Protein AF-A0A1Y1NB37-F1 (afdb_monomer)

pLDDT: mean 94.43, std 7.75, range [51.84, 98.69]

Solvent-accessible surface area (backbone atoms only — not comparable to full-atom values): 7245 Å² total; per-residue (Å²): 136,79,77,95,73,80,84,77,89,67,58,73,48,74,55,95,95,38,82,41,73,65,76,81,84,79,83,32,71,62,19,85,25,68,31,47,32,23,26,81,67,32,34,21,27,58,56,74,83,60,56,50,63,39,57,60,43,31,65,42,24,81,40,13,38,34,35,12,68,37,77,44,59,78,76,76,63,53,80,93,59,50,70,36,61,19,91,43,38,75,43,75,44,79,53,88,76,84,90,82,76,95,73,90,78,75,83,83,57,96,80,46,95,87,118

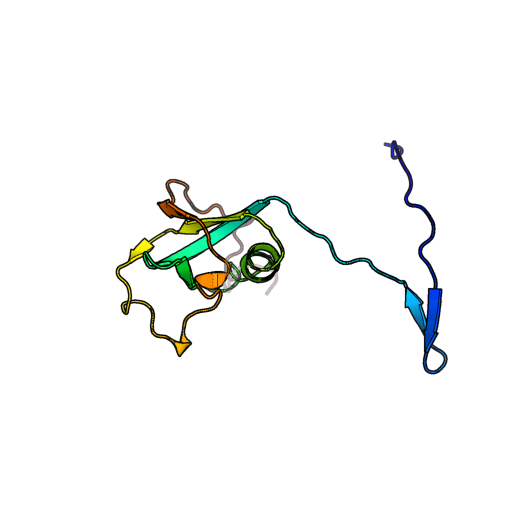Mean predicted aligned error: 5.58 Å

Structure (mmCIF, N/CA/C/O backbone):
data_AF-A0A1Y1NB37-F1
#
_entry.id   AF-A0A1Y1NB37-F1
#
loop_
_atom_site.group_PDB
_atom_site.id
_atom_site.type_symbol
_atom_site.label_atom_id
_atom_site.label_alt_id
_atom_site.label_comp_id
_atom_site.label_asym_id
_atom_site.label_entity_id
_atom_site.label_seq_id
_atom_site.pdbx_PDB_ins_code
_atom_site.Cartn_x
_atom_site.Cartn_y
_atom_site.Cartn_z
_atom_site.occupancy
_atom_site.B_iso_or_equiv
_atom_site.auth_seq_id
_atom_site.auth_comp_id
_atom_site.auth_asym_id
_atom_site.auth_atom_id
_atom_site.pdbx_PDB_model_num
ATOM 1 N N . GLY A 1 1 ? 32.589 5.906 5.157 1.00 76.12 1 GLY A N 1
ATOM 2 C CA . GLY A 1 1 ? 32.395 4.448 5.221 1.00 76.12 1 GLY A CA 1
ATOM 3 C C . GLY A 1 1 ? 32.435 3.913 3.813 1.00 76.12 1 GLY A C 1
ATOM 4 O O . GLY A 1 1 ? 31.906 4.577 2.930 1.00 76.12 1 GLY A O 1
ATOM 5 N N . THR A 1 2 ? 33.103 2.787 3.601 1.00 81.38 2 THR A N 1
ATOM 6 C CA . THR A 1 2 ? 33.126 2.087 2.309 1.00 81.38 2 THR A CA 1
ATOM 7 C C . THR A 1 2 ? 31.987 1.062 2.312 1.00 81.38 2 THR A C 1
ATOM 9 O O . THR A 1 2 ? 31.793 0.444 3.358 1.00 81.38 2 THR A O 1
ATOM 12 N N . PRO A 1 3 ? 31.212 0.898 1.225 1.00 86.31 3 PRO A N 1
ATOM 13 C CA . PRO A 1 3 ? 30.178 -0.134 1.161 1.00 86.31 3 PRO A CA 1
ATOM 14 C C . PRO A 1 3 ? 30.775 -1.534 1.334 1.00 86.31 3 PRO A C 1
ATOM 16 O O . PRO A 1 3 ? 31.833 -1.811 0.767 1.00 86.31 3 PRO A O 1
ATOM 19 N N . ASP A 1 4 ? 30.073 -2.401 2.067 1.00 88.00 4 ASP A N 1
ATOM 20 C CA . ASP A 1 4 ? 30.433 -3.822 2.193 1.00 88.00 4 ASP A CA 1
ATOM 21 C C . ASP A 1 4 ? 30.223 -4.583 0.876 1.00 88.00 4 ASP A C 1
ATOM 23 O O . ASP A 1 4 ? 30.955 -5.522 0.574 1.00 88.00 4 ASP A O 1
ATOM 27 N N . GLU A 1 5 ? 29.260 -4.151 0.058 1.00 90.88 5 GLU A N 1
ATOM 28 C CA . GLU A 1 5 ? 28.965 -4.765 -1.232 1.00 90.88 5 GLU A CA 1
ATOM 29 C C . GLU A 1 5 ? 28.606 -3.707 -2.279 1.00 90.88 5 GLU A C 1
ATOM 31 O O . GLU A 1 5 ? 27.918 -2.720 -1.998 1.00 90.88 5 GLU A O 1
ATOM 36 N N . TYR A 1 6 ? 29.081 -3.926 -3.504 1.00 89.75 6 TYR A N 1
ATOM 37 C CA . TYR A 1 6 ? 28.745 -3.113 -4.666 1.00 89.75 6 TYR A CA 1
ATOM 38 C C . TYR A 1 6 ? 27.744 -3.851 -5.550 1.00 89.75 6 TYR A C 1
ATOM 40 O O . TYR A 1 6 ? 27.832 -5.062 -5.736 1.00 89.75 6 TYR A O 1
ATOM 48 N N . SER A 1 7 ? 26.824 -3.106 -6.157 1.00 89.56 7 SER A N 1
ATOM 49 C CA . SER A 1 7 ? 25.894 -3.658 -7.140 1.00 89.56 7 SER A CA 1
ATOM 50 C C . SER A 1 7 ? 26.617 -4.132 -8.402 1.00 89.56 7 SER A C 1
ATOM 52 O O . SER A 1 7 ? 27.533 -3.462 -8.886 1.00 89.56 7 SER A O 1
ATOM 54 N N . TYR A 1 8 ? 26.135 -5.223 -8.993 1.00 89.38 8 TYR A N 1
ATOM 55 C CA . TYR A 1 8 ? 26.566 -5.668 -10.315 1.00 89.38 8 TYR A CA 1
ATOM 56 C C . TYR A 1 8 ? 25.979 -4.778 -11.433 1.00 89.38 8 TYR A C 1
ATOM 58 O O . TYR A 1 8 ? 24.915 -4.173 -11.254 1.00 89.38 8 TYR A O 1
ATOM 66 N N . PRO A 1 9 ? 26.648 -4.682 -12.599 1.00 91.81 9 PRO A N 1
ATOM 67 C CA . PRO A 1 9 ? 26.102 -3.999 -13.770 1.00 91.81 9 PRO A CA 1
ATOM 68 C C . PRO A 1 9 ? 24.783 -4.637 -14.217 1.00 91.81 9 PRO A C 1
ATOM 70 O O . PRO A 1 9 ? 24.691 -5.859 -14.311 1.00 91.81 9 PRO A O 1
ATOM 73 N N . LYS A 1 10 ? 23.774 -3.815 -14.517 1.00 94.50 10 LYS A N 1
ATOM 74 C CA . LYS A 1 10 ? 22.485 -4.28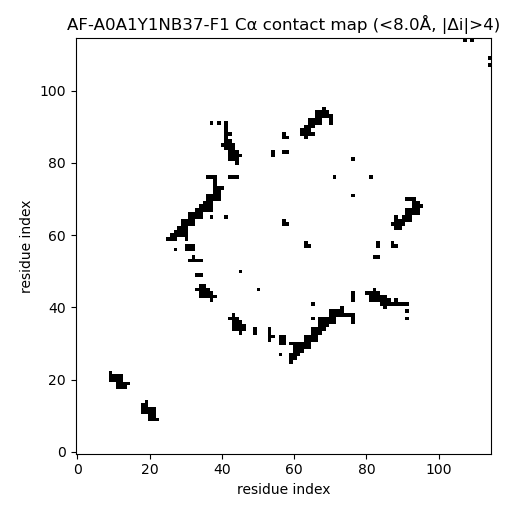5 -15.046 1.00 94.50 10 LYS A CA 1
ATOM 75 C C . LYS A 1 10 ? 22.514 -4.356 -16.570 1.00 94.50 10 LYS A C 1
ATOM 77 O O . LYS A 1 10 ? 23.227 -3.585 -17.215 1.00 94.50 10 LYS A O 1
ATOM 82 N N . ASP A 1 11 ? 21.693 -5.234 -17.137 1.00 96.31 11 ASP A N 1
ATOM 83 C CA . ASP A 1 11 ? 21.567 -5.369 -18.586 1.00 96.31 11 ASP A CA 1
ATOM 84 C C . ASP A 1 11 ? 21.041 -4.078 -19.219 1.00 96.31 11 ASP A C 1
ATOM 86 O O . ASP A 1 11 ? 20.098 -3.459 -18.721 1.00 96.31 11 ASP A O 1
ATOM 90 N N . VAL A 1 12 ? 21.634 -3.688 -20.349 1.00 97.25 12 VAL A N 1
ATOM 91 C CA . VAL A 1 12 ? 21.253 -2.491 -21.105 1.00 97.25 12 VAL A CA 1
ATOM 92 C C . VAL A 1 12 ? 20.708 -2.891 -22.466 1.00 97.25 12 VAL A C 1
ATOM 94 O O . VAL A 1 12 ? 21.331 -3.660 -23.199 1.00 97.25 12 VAL A O 1
ATOM 97 N N . LYS A 1 13 ? 19.576 -2.302 -22.853 1.00 97.75 13 LYS A N 1
ATOM 98 C CA . LYS A 1 13 ? 19.017 -2.444 -24.199 1.00 97.75 13 LYS A CA 1
ATOM 99 C C . LYS A 1 13 ? 18.693 -1.085 -24.806 1.00 97.75 13 LYS A C 1
ATOM 101 O O . LYS A 1 13 ? 18.194 -0.192 -24.124 1.00 97.75 13 LYS A O 1
ATOM 106 N N . VAL A 1 14 ? 18.987 -0.931 -26.097 1.00 97.81 14 VAL A N 1
ATOM 107 C CA . VAL A 1 14 ? 18.718 0.306 -26.840 1.00 97.81 14 VAL A CA 1
ATOM 108 C C . VAL A 1 14 ? 17.368 0.209 -27.540 1.00 97.81 14 VAL A C 1
ATOM 110 O O . VAL A 1 14 ? 17.135 -0.700 -28.336 1.00 97.81 14 VAL A O 1
ATOM 113 N N . PHE A 1 15 ? 16.498 1.178 -27.271 1.00 97.81 15 PHE A N 1
ATOM 114 C CA . PHE A 1 15 ? 15.214 1.361 -27.940 1.00 97.81 15 PHE A CA 1
ATOM 115 C C . PHE A 1 15 ? 15.132 2.797 -28.456 1.00 97.81 15 PHE A C 1
ATOM 117 O O . PHE A 1 15 ? 15.356 3.736 -27.696 1.00 97.81 15 PHE A O 1
ATOM 124 N N . ASN A 1 16 ? 14.827 2.987 -29.744 1.00 96.94 16 ASN A N 1
ATOM 125 C CA . ASN A 1 16 ? 14.729 4.315 -30.372 1.00 96.94 16 ASN A CA 1
ATOM 126 C C . ASN A 1 16 ? 15.953 5.210 -30.084 1.00 96.94 16 ASN A C 1
ATOM 128 O O . ASN A 1 16 ? 15.814 6.368 -29.690 1.00 96.94 16 ASN A O 1
ATOM 132 N N . SER A 1 17 ? 17.155 4.639 -30.221 1.00 96.94 17 SER A N 1
ATOM 133 C CA . SER A 1 17 ? 18.438 5.309 -29.956 1.00 96.94 17 SER A CA 1
ATOM 134 C C . SER A 1 17 ? 18.643 5.794 -28.511 1.00 96.94 17 SER A C 1
ATOM 136 O O . SER A 1 17 ? 19.517 6.621 -28.261 1.00 96.94 17 SER A O 1
ATOM 138 N N . LYS A 1 18 ? 17.868 5.279 -27.547 1.00 97.88 18 LYS A N 1
ATOM 139 C CA . LYS A 1 18 ? 18.038 5.530 -26.108 1.00 97.88 18 LYS A CA 1
ATOM 140 C C . LYS A 1 18 ? 18.323 4.229 -25.366 1.00 97.88 18 LYS A C 1
ATOM 142 O O . LYS A 1 18 ? 17.695 3.210 -25.642 1.00 97.88 18 LYS A O 1
ATOM 147 N N . SER A 1 19 ? 19.255 4.273 -24.421 1.00 97.44 19 SER A N 1
ATOM 148 C CA . SER A 1 19 ? 19.604 3.137 -23.563 1.00 97.44 19 SER A CA 1
ATOM 149 C C . SER A 1 19 ? 18.653 3.030 -22.372 1.00 97.44 19 SER A C 1
ATOM 1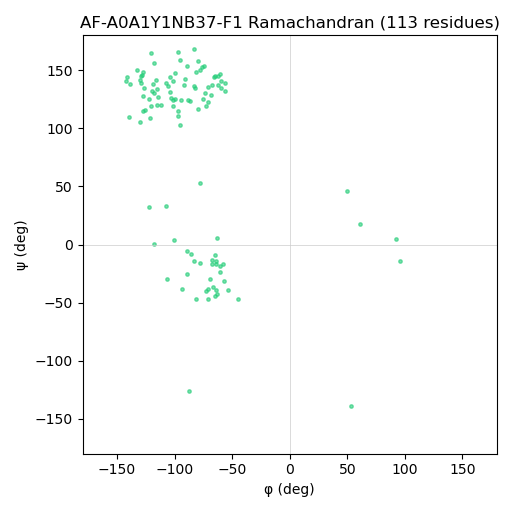51 O O . SER A 1 19 ? 18.361 4.033 -21.723 1.00 97.44 19 SER A O 1
ATOM 153 N N . TYR A 1 20 ? 18.216 1.812 -22.061 1.00 97.62 20 TYR A N 1
ATOM 154 C CA . TYR A 1 20 ? 17.375 1.481 -20.911 1.00 97.62 20 TYR A CA 1
ATOM 155 C C . TYR A 1 20 ? 17.995 0.321 -20.135 1.00 97.62 20 TYR A C 1
ATOM 157 O O . TYR A 1 20 ? 18.570 -0.579 -20.748 1.00 97.62 20 TYR A O 1
ATOM 165 N N . LEU A 1 21 ? 17.859 0.342 -18.809 1.00 96.88 21 LEU A N 1
ATOM 166 C CA . LEU A 1 21 ? 18.296 -0.740 -17.925 1.00 96.88 21 LEU A CA 1
ATOM 167 C C . LEU A 1 21 ? 17.161 -1.746 -17.714 1.00 96.88 21 LEU A C 1
ATOM 169 O O . LEU A 1 21 ? 15.997 -1.357 -17.597 1.00 96.88 21 LEU A O 1
ATOM 173 N N . LEU A 1 22 ? 17.506 -3.029 -17.640 1.00 96.38 22 LEU A N 1
ATOM 174 C CA . LEU A 1 22 ? 16.598 -4.074 -17.185 1.00 96.38 22 LEU A CA 1
ATOM 175 C C . LEU A 1 22 ? 16.442 -3.997 -15.661 1.00 96.38 22 LEU A C 1
ATOM 177 O O . LEU A 1 22 ? 17.424 -4.078 -14.925 1.00 96.38 22 LEU A O 1
ATOM 181 N N . GLU A 1 23 ? 15.199 -3.887 -15.200 1.00 95.25 23 GLU A N 1
ATOM 182 C CA . GLU A 1 23 ? 14.826 -4.007 -13.790 1.00 95.25 23 GLU A CA 1
ATOM 183 C C . GLU A 1 23 ? 13.880 -5.195 -13.621 1.00 95.25 23 GLU A C 1
ATOM 185 O O . GLU A 1 23 ? 12.887 -5.320 -14.344 1.00 95.25 23 GLU A O 1
ATOM 190 N N . HIS A 1 24 ? 14.182 -6.066 -12.662 1.00 93.31 24 HIS A N 1
ATOM 191 C CA . HIS A 1 24 ? 13.295 -7.162 -12.290 1.00 93.31 24 HIS A CA 1
ATOM 192 C C . HIS A 1 24 ? 12.199 -6.665 -11.342 1.00 93.31 24 HIS A C 1
ATOM 194 O O . HIS A 1 24 ? 12.410 -5.753 -10.543 1.00 93.31 24 HIS A O 1
ATOM 200 N N . ALA A 1 25 ? 11.016 -7.277 -11.423 1.00 95.06 25 ALA A N 1
ATOM 201 C CA . ALA A 1 25 ? 9.972 -7.042 -10.434 1.00 95.06 25 ALA A CA 1
ATOM 202 C C . ALA A 1 25 ? 10.429 -7.548 -9.056 1.00 95.06 25 ALA A C 1
ATOM 204 O O . ALA A 1 25 ? 11.111 -8.565 -8.967 1.00 95.06 25 ALA A O 1
ATOM 205 N N . ILE A 1 26 ? 10.033 -6.844 -7.996 1.00 93.25 26 ILE A N 1
ATOM 206 C C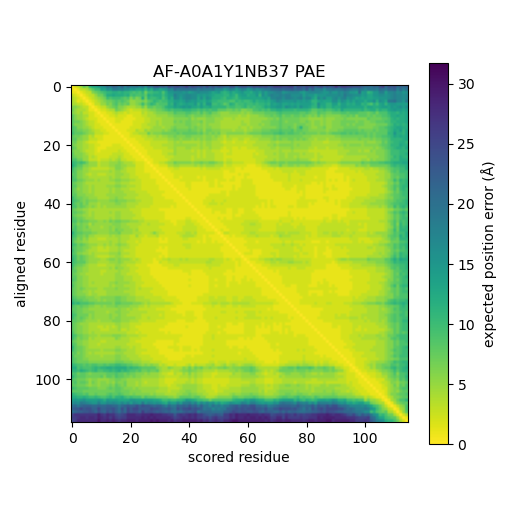A . ILE A 1 26 ? 10.338 -7.224 -6.612 1.00 93.25 26 ILE A CA 1
ATOM 207 C C . ILE A 1 26 ? 9.162 -8.016 -6.058 1.00 93.25 26 ILE A C 1
ATOM 209 O O . ILE A 1 26 ? 8.149 -7.414 -5.710 1.00 93.25 26 ILE A O 1
ATOM 213 N N . ASP A 1 27 ? 9.271 -9.333 -5.965 1.00 93.50 27 ASP A N 1
ATOM 214 C CA . ASP A 1 27 ? 8.264 -10.176 -5.330 1.00 93.50 27 ASP A CA 1
ATOM 215 C C . ASP A 1 27 ? 8.424 -10.219 -3.802 1.00 93.50 27 ASP A C 1
ATOM 217 O O . ASP A 1 27 ? 9.521 -10.357 -3.266 1.00 93.50 27 ASP A O 1
ATOM 221 N N . GLY A 1 28 ? 7.306 -10.079 -3.086 1.00 95.50 28 GLY A N 1
ATOM 222 C CA . GLY A 1 28 ? 7.264 -10.177 -1.630 1.00 95.50 28 GLY A CA 1
ATOM 223 C C . GLY A 1 28 ? 6.611 -11.472 -1.148 1.00 95.50 28 GLY A C 1
ATOM 224 O O . GLY A 1 28 ? 5.553 -11.881 -1.630 1.00 95.50 28 GLY A O 1
ATOM 225 N N . ASP A 1 29 ? 7.164 -12.092 -0.109 1.00 98.00 29 ASP A N 1
ATOM 226 C CA . ASP A 1 29 ? 6.405 -13.088 0.656 1.00 98.00 29 ASP A CA 1
ATOM 227 C C . ASP A 1 29 ? 5.330 -12.407 1.511 1.00 98.00 29 ASP A C 1
ATOM 229 O O . ASP A 1 29 ? 4.189 -12.871 1.573 1.00 98.00 29 ASP A O 1
ATOM 233 N N . TYR A 1 30 ? 5.677 -11.261 2.105 1.00 98.12 30 TYR A N 1
ATOM 234 C CA . TYR A 1 30 ? 4.805 -10.469 2.965 1.00 98.12 30 TYR A CA 1
ATOM 235 C C . TYR A 1 30 ? 4.794 -8.998 2.553 1.00 98.12 30 TYR A C 1
ATOM 237 O O . TYR A 1 30 ? 5.837 -8.425 2.245 1.00 98.12 30 TYR A O 1
ATOM 245 N N . ALA A 1 31 ? 3.619 -8.376 2.627 1.00 98.06 31 ALA A N 1
ATOM 246 C CA . ALA A 1 31 ? 3.459 -6.930 2.565 1.00 98.06 31 ALA A CA 1
ATOM 247 C C . ALA A 1 31 ? 2.759 -6.433 3.829 1.00 98.06 31 ALA A C 1
ATOM 249 O O . ALA A 1 31 ? 1.653 -6.870 4.156 1.00 98.06 31 ALA A O 1
ATOM 250 N N . PHE A 1 32 ? 3.397 -5.485 4.509 1.00 97.44 32 PHE A N 1
ATOM 251 C CA . PHE A 1 32 ? 2.809 -4.740 5.616 1.00 97.44 32 PHE A CA 1
ATOM 252 C C . PHE A 1 32 ? 2.372 -3.376 5.094 1.00 97.44 32 PHE A C 1
ATOM 254 O O . PHE A 1 32 ? 3.186 -2.615 4.572 1.00 97.44 32 PHE A O 1
ATOM 261 N N . VAL A 1 33 ? 1.076 -3.094 5.182 1.00 97.62 33 VAL A N 1
ATOM 262 C CA . VAL A 1 33 ? 0.453 -1.931 4.542 1.00 97.62 33 VAL A CA 1
ATOM 263 C C . VAL A 1 33 ? -0.318 -1.127 5.578 1.00 97.62 33 VAL A C 1
ATOM 265 O O . VAL A 1 33 ? -1.091 -1.689 6.348 1.00 97.62 33 VAL A O 1
ATOM 268 N N . LYS A 1 34 ? -0.171 0.200 5.567 1.00 97.62 34 LYS A N 1
ATOM 269 C CA . LYS A 1 34 ? -0.933 1.106 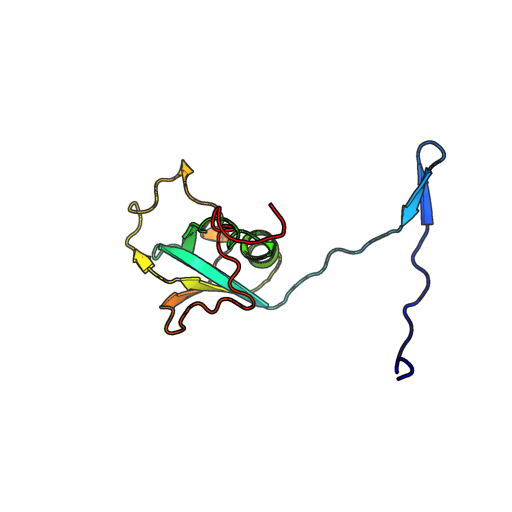6.433 1.00 97.62 34 LYS A CA 1
ATOM 270 C C . LYS A 1 34 ? -2.094 1.734 5.666 1.00 97.62 34 LYS A C 1
ATOM 272 O O . LYS A 1 34 ? -1.885 2.389 4.646 1.00 97.62 34 LYS A O 1
ATOM 277 N N . ALA A 1 35 ? -3.312 1.594 6.184 1.00 98.12 35 ALA A N 1
ATOM 278 C CA . ALA A 1 35 ? -4.519 2.201 5.621 1.00 98.12 35 ALA A CA 1
ATOM 279 C C . ALA A 1 35 ? -5.180 3.202 6.583 1.00 98.12 35 ALA A C 1
ATOM 281 O O . ALA A 1 35 ? -5.022 3.125 7.807 1.00 98.12 35 ALA A O 1
ATOM 282 N N . TYR A 1 36 ? -5.944 4.141 6.015 1.00 98.00 36 TYR A N 1
ATOM 283 C CA . TYR A 1 36 ? -6.782 5.061 6.787 1.00 98.00 36 TYR A CA 1
ATOM 284 C C . TYR A 1 36 ? -8.100 4.390 7.186 1.00 98.00 36 TYR A C 1
ATOM 286 O O . TYR A 1 36 ? -8.476 4.421 8.357 1.00 98.00 36 TYR A O 1
ATOM 294 N N . LYS A 1 37 ? -8.765 3.729 6.233 1.00 98.44 37 LYS A N 1
ATOM 295 C CA . LYS A 1 37 ? -9.895 2.833 6.500 1.00 98.44 37 LYS A CA 1
ATOM 296 C C . LYS A 1 37 ? -9.664 1.490 5.828 1.00 98.44 37 LYS A C 1
ATOM 298 O O . LYS A 1 37 ? -9.111 1.455 4.727 1.00 98.44 37 LYS A O 1
ATOM 303 N N . ALA A 1 38 ? -10.119 0.419 6.460 1.00 98.69 38 ALA A N 1
ATOM 304 C CA . ALA A 1 38 ? -10.279 -0.871 5.808 1.00 98.69 38 ALA A CA 1
ATOM 305 C C . ALA A 1 38 ? -11.591 -1.514 6.254 1.00 98.69 38 ALA A C 1
ATOM 307 O O . ALA A 1 38 ? -11.929 -1.454 7.435 1.00 98.69 38 ALA A O 1
ATOM 308 N N . ASP A 1 39 ? -12.330 -2.112 5.325 1.00 98.50 39 ASP A N 1
ATOM 309 C CA . ASP A 1 39 ? -13.496 -2.910 5.693 1.00 98.50 39 ASP A CA 1
ATOM 310 C C . ASP A 1 39 ? -13.098 -4.340 6.097 1.00 98.50 39 ASP A C 1
ATOM 312 O O . ASP A 1 39 ? -11.968 -4.791 5.874 1.00 98.50 39 ASP A O 1
ATOM 316 N N . LYS A 1 40 ? -14.038 -5.085 6.686 1.00 97.94 40 LYS A N 1
ATOM 317 C CA . LYS A 1 40 ? -13.815 -6.491 7.074 1.00 97.94 40 LYS A CA 1
ATOM 318 C C . LYS A 1 40 ? -13.561 -7.446 5.899 1.00 97.94 40 LYS A C 1
ATOM 320 O O . LYS A 1 40 ? -13.116 -8.567 6.134 1.00 97.94 40 LYS A O 1
ATOM 325 N N . LEU A 1 41 ? -13.831 -7.031 4.658 1.00 98.00 41 LEU A N 1
ATOM 326 C CA . LEU A 1 41 ? -13.502 -7.788 3.443 1.00 98.00 41 LEU A CA 1
ATOM 327 C C . LEU A 1 41 ? -12.095 -7.457 2.914 1.00 98.00 41 LEU A C 1
ATOM 329 O O . LEU A 1 41 ? -11.634 -8.096 1.970 1.00 98.00 41 LEU A O 1
ATOM 333 N N . GLY A 1 42 ? -11.405 -6.486 3.518 1.00 98.25 42 GLY A N 1
ATOM 334 C CA . GLY A 1 42 ? -10.055 -6.069 3.157 1.00 98.25 42 GLY A CA 1
ATOM 335 C C . GLY A 1 42 ? -9.992 -4.922 2.150 1.00 98.25 42 GLY A C 1
ATOM 336 O O . GLY A 1 42 ? -8.893 -4.568 1.723 1.00 98.25 42 GLY A O 1
ATOM 337 N N . ASN A 1 43 ? -11.115 -4.322 1.746 1.00 98.62 43 ASN A N 1
ATOM 338 C CA . ASN A 1 43 ? -11.070 -3.142 0.883 1.00 98.62 43 ASN A CA 1
ATOM 339 C C . ASN A 1 43 ? -10.491 -1.970 1.666 1.00 98.62 43 ASN A C 1
ATOM 341 O O . ASN A 1 43 ? -10.963 -1.660 2.757 1.00 98.62 43 ASN A O 1
ATOM 345 N N . CYS A 1 44 ? -9.481 -1.307 1.107 1.00 98.56 44 CYS A N 1
ATOM 346 C CA . CYS A 1 44 ? -8.768 -0.244 1.803 1.00 98.56 44 CYS A CA 1
ATOM 347 C C . CYS A 1 44 ? -8.925 1.106 1.113 1.00 98.56 44 CYS A C 1
ATOM 349 O O . CYS A 1 44 ? -8.819 1.227 -0.112 1.00 98.56 44 CYS A O 1
ATOM 351 N N . GLN A 1 45 ? -9.045 2.138 1.940 1.00 98.56 45 GLN A N 1
ATOM 352 C CA . GLN A 1 45 ? -8.923 3.535 1.560 1.00 98.56 45 GLN A CA 1
ATOM 353 C C . GLN A 1 45 ? -7.687 4.135 2.240 1.00 98.56 45 GLN A C 1
ATOM 355 O O . GLN A 1 45 ? -7.517 4.079 3.462 1.00 98.56 45 GLN A O 1
ATOM 360 N N . PHE A 1 46 ? -6.824 4.746 1.434 1.00 98.00 46 PHE A N 1
ATOM 361 C CA . PHE A 1 46 ? -5.671 5.524 1.898 1.00 98.00 46 PHE A CA 1
ATOM 362 C C . PHE A 1 46 ? -6.026 7.009 1.969 1.00 98.00 46 PHE A C 1
ATOM 364 O O . PHE A 1 46 ? -6.949 7.462 1.295 1.00 98.00 46 PHE A O 1
ATOM 371 N N . ARG A 1 47 ? -5.278 7.786 2.757 1.00 96.69 47 ARG A N 1
ATOM 372 C CA . ARG A 1 47 ? -5.551 9.213 2.958 1.00 96.69 47 ARG A CA 1
ATOM 373 C C . ARG A 1 47 ? -4.371 10.069 2.516 1.00 96.69 47 ARG A C 1
ATOM 375 O O . ARG A 1 47 ? -3.297 9.988 3.107 1.00 96.69 47 ARG A O 1
ATOM 382 N N . LEU A 1 48 ? -4.608 10.934 1.529 1.00 95.75 48 LEU A N 1
ATOM 383 C CA . LEU A 1 48 ? -3.626 11.898 1.017 1.00 95.75 48 LEU A CA 1
ATOM 384 C C . LEU A 1 48 ? -2.308 11.198 0.616 1.00 95.75 48 LEU A C 1
ATOM 386 O O . LEU A 1 48 ? -2.332 10.097 0.069 1.00 95.75 48 LEU A O 1
ATOM 390 N N . ALA A 1 49 ? -1.161 11.805 0.924 1.00 95.56 49 ALA A N 1
ATOM 391 C CA . ALA A 1 49 ? 0.166 11.281 0.601 1.00 95.56 49 ALA A CA 1
ATOM 392 C C . ALA A 1 49 ? 0.531 9.964 1.321 1.00 95.56 49 ALA A C 1
ATOM 394 O O . ALA A 1 49 ? 1.518 9.328 0.958 1.00 95.56 49 ALA A O 1
ATOM 395 N N . ALA A 1 50 ? -0.271 9.500 2.292 1.00 93.94 50 ALA A N 1
ATOM 396 C CA . ALA A 1 50 ? -0.109 8.150 2.838 1.00 93.94 50 ALA A CA 1
ATOM 397 C C . ALA A 1 50 ? -0.460 7.062 1.801 1.00 93.94 50 ALA A C 1
ATOM 399 O O . ALA A 1 50 ? -0.109 5.896 1.982 1.00 93.94 50 ALA A O 1
ATOM 400 N N . HIS A 1 51 ? -1.098 7.430 0.681 1.00 94.94 51 HIS A N 1
ATOM 401 C CA . HIS A 1 51 ? -1.254 6.582 -0.502 1.00 94.94 51 HIS A CA 1
ATOM 402 C C . HIS A 1 51 ? 0.031 6.517 -1.350 1.00 94.94 51 HIS A C 1
ATOM 404 O O . HIS A 1 51 ? 0.026 6.798 -2.544 1.00 94.94 51 HIS A O 1
ATOM 410 N N . ASN A 1 52 ? 1.150 6.182 -0.720 1.00 95.00 52 ASN A N 1
ATOM 411 C CA . ASN A 1 52 ? 2.437 6.017 -1.387 1.00 95.00 52 ASN A CA 1
ATOM 412 C C . ASN A 1 52 ? 2.592 4.566 -1.901 1.00 95.00 52 ASN A C 1
ATOM 414 O O . ASN A 1 52 ? 1.719 4.034 -2.586 1.00 95.00 52 ASN A O 1
ATOM 418 N N . PHE A 1 53 ? 3.676 3.887 -1.534 1.00 96.44 53 PHE A N 1
ATOM 419 C CA . PHE A 1 53 ? 3.971 2.499 -1.881 1.00 96.44 53 PHE A CA 1
ATOM 420 C C . PHE A 1 53 ? 2.983 1.477 -1.311 1.00 96.44 53 PHE A C 1
ATOM 422 O O . PHE A 1 53 ? 2.929 0.363 -1.822 1.00 96.44 53 PHE A O 1
ATOM 429 N N . ASN A 1 54 ? 2.173 1.845 -0.312 1.00 96.50 54 ASN A N 1
ATOM 430 C CA . ASN A 1 54 ? 1.158 0.979 0.300 1.00 96.50 54 ASN A CA 1
ATOM 431 C C . ASN A 1 54 ? 0.323 0.196 -0.733 1.00 96.50 54 ASN A C 1
ATOM 433 O O . ASN A 1 54 ? 0.154 -1.018 -0.616 1.00 96.50 54 ASN A O 1
ATOM 437 N N . GLY A 1 55 ? -0.158 0.872 -1.783 1.00 95.19 55 GLY A N 1
ATOM 438 C CA . GLY A 1 55 ? -0.955 0.234 -2.832 1.00 95.19 55 GLY A CA 1
ATOM 439 C C . GLY A 1 55 ? -0.152 -0.710 -3.735 1.00 95.19 55 GLY A C 1
ATOM 440 O O . GLY A 1 55 ? -0.670 -1.752 -4.135 1.00 95.19 55 GLY A O 1
ATOM 441 N N . ALA A 1 56 ? 1.093 -0.362 -4.067 1.00 95.75 56 ALA A N 1
ATOM 442 C CA . ALA A 1 56 ? 1.959 -1.197 -4.900 1.00 95.75 56 ALA A CA 1
ATOM 443 C C . ALA A 1 56 ? 2.412 -2.453 -4.138 1.00 95.75 56 ALA A C 1
ATOM 445 O O . ALA A 1 56 ? 2.264 -3.566 -4.640 1.00 95.75 56 ALA A O 1
ATOM 446 N N . MET A 1 57 ? 2.861 -2.280 -2.892 1.00 96.88 57 MET A N 1
ATOM 447 C CA . MET A 1 57 ? 3.308 -3.372 -2.024 1.00 96.88 57 MET A CA 1
ATOM 448 C C . MET A 1 57 ? 2.173 -4.342 -1.707 1.00 96.88 57 MET A C 1
ATOM 450 O O . MET A 1 57 ? 2.356 -5.550 -1.809 1.00 96.88 57 MET A O 1
ATOM 454 N N . GLY A 1 58 ? 0.973 -3.829 -1.411 1.00 96.62 58 GLY A N 1
ATOM 455 C CA . GLY A 1 58 ? -0.180 -4.675 -1.105 1.00 96.62 58 GLY A CA 1
ATOM 456 C C . GLY A 1 58 ? -0.595 -5.617 -2.240 1.00 96.62 58 GLY A C 1
ATOM 457 O O . GLY A 1 58 ? -1.212 -6.641 -1.964 1.00 96.62 58 GLY A O 1
ATOM 458 N N . ARG A 1 59 ? -0.251 -5.302 -3.498 1.00 96.81 59 ARG A N 1
ATOM 459 C CA . ARG A 1 59 ? -0.556 -6.138 -4.674 1.00 96.81 59 ARG A CA 1
ATOM 460 C C . ARG A 1 59 ? 0.522 -7.168 -4.990 1.00 96.81 59 ARG A C 1
ATOM 462 O O . ARG A 1 59 ? 0.206 -8.168 -5.625 1.00 96.81 59 ARG A O 1
ATOM 469 N N . ASN A 1 60 ? 1.767 -6.914 -4.591 1.00 95.50 60 ASN A N 1
ATOM 470 C CA . ASN A 1 60 ? 2.920 -7.695 -5.032 1.00 95.50 60 ASN A CA 1
ATOM 471 C C . ASN A 1 60 ? 3.490 -8.606 -3.938 1.00 95.50 60 ASN A C 1
ATOM 473 O O . ASN A 1 60 ? 4.698 -8.832 -3.882 1.00 95.50 60 ASN A O 1
ATOM 477 N N . ALA A 1 61 ?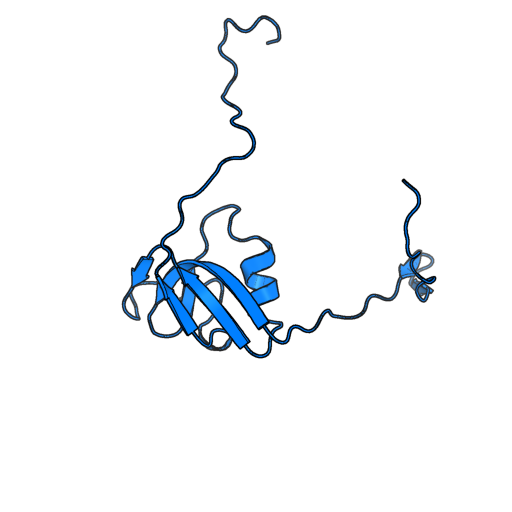 2.615 -9.118 -3.067 1.00 96.94 61 ALA A N 1
ATOM 478 C CA . ALA A 1 61 ? 2.989 -10.069 -2.033 1.00 96.94 61 ALA A CA 1
ATOM 479 C C . ALA A 1 61 ? 2.043 -11.270 -1.951 1.00 96.94 61 ALA A C 1
ATOM 481 O O . ALA A 1 61 ? 0.845 -11.162 -2.217 1.00 96.94 61 ALA A O 1
ATOM 482 N N . LYS A 1 62 ? 2.580 -12.419 -1.525 1.00 97.31 62 LYS A N 1
ATOM 483 C CA . LYS A 1 62 ? 1.782 -13.631 -1.257 1.00 97.31 62 LYS A CA 1
ATOM 484 C C . LYS A 1 62 ? 0.840 -13.432 -0.064 1.00 97.31 62 LYS A C 1
ATOM 486 O O . LYS A 1 62 ? -0.283 -13.940 -0.066 1.00 97.31 62 LYS A O 1
ATOM 491 N N . MET A 1 63 ? 1.296 -12.692 0.947 1.00 98.00 63 MET A N 1
ATOM 492 C CA . MET A 1 63 ? 0.567 -12.419 2.180 1.00 98.00 63 MET A CA 1
ATOM 493 C C . MET A 1 63 ? 0.552 -10.919 2.500 1.00 98.00 63 MET A C 1
ATOM 495 O O . MET A 1 63 ? 1.531 -10.368 2.995 1.00 98.00 63 MET A O 1
ATOM 499 N N . THR A 1 64 ? -0.588 -10.262 2.294 1.00 98.56 64 THR A N 1
ATOM 500 C CA . THR A 1 64 ? -0.754 -8.840 2.632 1.00 98.56 64 THR A CA 1
ATOM 501 C C . THR A 1 64 ? -1.516 -8.673 3.940 1.00 98.56 64 THR A C 1
ATOM 503 O O . THR A 1 64 ? -2.641 -9.168 4.092 1.00 98.56 64 THR A O 1
ATOM 506 N N . ILE A 1 65 ? -0.906 -7.950 4.877 1.00 98.56 65 ILE A N 1
ATOM 507 C CA . ILE A 1 65 ? -1.472 -7.592 6.177 1.00 98.56 65 ILE A CA 1
ATOM 508 C C . ILE A 1 65 ? -1.640 -6.076 6.209 1.00 98.56 65 ILE A C 1
ATOM 510 O O . ILE A 1 65 ? -0.670 -5.329 6.078 1.00 98.56 65 ILE A O 1
ATOM 514 N N . VAL A 1 66 ? -2.882 -5.632 6.379 1.00 98.62 66 VAL A N 1
ATOM 515 C CA . VAL A 1 66 ? -3.231 -4.214 6.436 1.00 98.62 66 VAL A CA 1
ATOM 516 C C . VAL A 1 66 ? -3.473 -3.794 7.876 1.00 98.62 66 VAL A C 1
ATOM 518 O O . VAL A 1 66 ? -4.330 -4.349 8.555 1.00 98.62 66 VAL A O 1
ATOM 521 N N . GLU A 1 67 ? -2.773 -2.760 8.315 1.00 98.44 67 GLU A N 1
ATOM 522 C CA . GLU A 1 67 ? -3.032 -2.052 9.561 1.00 98.44 67 GLU A CA 1
ATOM 523 C C . GLU A 1 67 ? -3.880 -0.794 9.287 1.00 98.44 67 GLU A C 1
ATOM 525 O O . GLU A 1 67 ? -3.414 0.188 8.695 1.00 98.44 67 GLU A O 1
ATOM 530 N N . ALA A 1 68 ? -5.137 -0.789 9.729 1.00 98.19 68 ALA A N 1
ATOM 531 C CA . ALA A 1 68 ? -6.092 0.283 9.450 1.00 98.19 68 ALA A CA 1
ATOM 532 C C . ALA A 1 68 ? -6.337 1.171 10.676 1.00 98.19 68 ALA A C 1
ATOM 534 O O . ALA A 1 68 ? -6.504 0.671 11.783 1.00 98.19 68 ALA A O 1
ATOM 535 N N . GLU A 1 69 ? -6.374 2.496 10.492 1.00 98.12 69 GLU A N 1
ATOM 536 C CA . GLU A 1 69 ? -6.808 3.418 11.562 1.00 98.12 69 GLU A CA 1
ATOM 537 C C . GLU A 1 69 ? -8.276 3.201 11.940 1.00 98.12 69 GLU A C 1
ATOM 539 O O . GLU A 1 69 ? -8.613 3.240 13.118 1.00 98.12 69 GLU A O 1
ATOM 544 N N . HIS A 1 70 ? -9.133 2.943 10.952 1.00 98.12 70 HIS A N 1
ATOM 545 C CA . HIS A 1 70 ? -10.550 2.672 11.169 1.00 98.12 70 HIS A CA 1
ATOM 546 C C . HIS A 1 70 ? -10.921 1.371 10.463 1.00 98.12 70 HIS A C 1
ATOM 548 O O . HIS A 1 70 ? -10.877 1.300 9.230 1.00 98.12 70 HIS A O 1
ATOM 554 N N . ILE A 1 71 ? -11.289 0.354 11.238 1.00 98.50 71 ILE A N 1
ATOM 555 C CA . ILE A 1 71 ? -11.943 -0.835 10.697 1.00 98.50 71 ILE A CA 1
ATOM 556 C C . ILE A 1 71 ? -13.443 -0.563 10.643 1.00 98.50 71 ILE A C 1
ATOM 558 O O . ILE A 1 71 ? -14.048 -0.219 11.656 1.00 98.50 71 ILE A O 1
ATOM 562 N N . VAL A 1 72 ? -14.012 -0.700 9.452 1.00 98.62 72 VAL A N 1
ATOM 563 C CA . VAL A 1 72 ? -15.413 -0.380 9.146 1.00 98.62 72 VAL A CA 1
ATOM 564 C C . VAL A 1 72 ? -16.153 -1.617 8.637 1.00 98.62 72 VAL A C 1
ATOM 566 O O . VAL A 1 72 ? -15.536 -2.629 8.278 1.00 98.62 72 VAL A O 1
ATOM 569 N N . GLU A 1 73 ? -17.479 -1.565 8.606 1.00 98.38 73 GLU A N 1
ATOM 570 C CA . GLU A 1 73 ? -18.279 -2.634 8.014 1.00 98.38 73 GLU A CA 1
ATOM 571 C C . GLU A 1 73 ? -18.252 -2.565 6.474 1.00 98.38 73 GLU A C 1
ATOM 573 O O . GLU A 1 73 ? -18.074 -1.493 5.881 1.00 98.38 73 GLU A O 1
ATOM 578 N N . PRO A 1 74 ? -18.436 -3.704 5.784 1.00 98.12 74 PRO A N 1
ATOM 579 C CA . PRO A 1 74 ? -18.558 -3.721 4.330 1.00 98.12 74 PRO A CA 1
ATOM 580 C C . PRO A 1 74 ? -19.688 -2.806 3.837 1.00 98.12 74 PRO A C 1
ATOM 582 O O . PRO A 1 74 ? -20.808 -2.860 4.340 1.00 98.12 74 PRO A O 1
ATOM 585 N N . GLY A 1 75 ? -19.390 -1.981 2.830 1.00 96.75 75 GLY A N 1
ATOM 586 C CA . GLY A 1 75 ? -20.312 -0.977 2.282 1.00 96.75 75 GLY A CA 1
ATOM 587 C C . GLY A 1 75 ? -20.137 0.434 2.855 1.00 96.75 75 GLY A C 1
ATOM 588 O O . GLY A 1 75 ? -20.601 1.389 2.239 1.00 96.75 75 GLY A O 1
ATOM 589 N N . GLU A 1 76 ? -19.413 0.603 3.967 1.00 98.31 76 GLU A N 1
ATOM 590 C CA . GLU A 1 76 ? -19.096 1.936 4.512 1.00 98.31 76 GLU A CA 1
ATOM 591 C C . GLU A 1 76 ? -17.964 2.649 3.751 1.00 98.31 76 GLU A C 1
ATOM 593 O O . GLU A 1 76 ? -17.784 3.864 3.877 1.00 98.31 76 GLU A O 1
ATOM 598 N N . ILE A 1 77 ? -17.192 1.908 2.949 1.00 98.50 77 ILE A N 1
ATOM 599 C CA . ILE A 1 77 ? -16.278 2.469 1.951 1.00 98.50 77 ILE A CA 1
ATOM 600 C C . ILE A 1 77 ? -17.010 2.443 0.603 1.00 98.50 77 ILE A C 1
ATOM 602 O O . ILE A 1 77 ? -17.290 1.349 0.107 1.00 98.50 77 ILE A O 1
ATOM 606 N N . PRO A 1 78 ? -17.310 3.609 -0.004 1.00 98.00 78 PRO A N 1
ATOM 607 C CA . PRO A 1 78 ? -17.906 3.656 -1.333 1.00 98.00 78 PRO A CA 1
ATOM 608 C C . PRO A 1 78 ? -17.029 2.908 -2.348 1.00 98.00 78 PRO A C 1
ATOM 610 O O . PRO A 1 78 ? -15.802 3.048 -2.284 1.00 98.00 78 PRO A O 1
ATOM 613 N N . PRO A 1 79 ? -17.603 2.132 -3.285 1.00 97.50 79 PRO A N 1
ATOM 614 C CA . PRO A 1 79 ? -16.828 1.347 -4.248 1.00 97.50 79 PRO A CA 1
ATOM 615 C C . PRO A 1 79 ? -15.797 2.166 -5.039 1.00 97.50 79 PRO A C 1
ATOM 617 O O . PRO A 1 79 ? -14.668 1.721 -5.233 1.00 97.50 79 PRO A O 1
ATOM 620 N N . GLU A 1 80 ? -16.148 3.387 -5.442 1.00 97.75 80 GLU A N 1
ATOM 621 C CA . GLU A 1 80 ? -15.277 4.333 -6.149 1.00 97.75 80 GLU A CA 1
ATOM 622 C C . GLU A 1 80 ? -14.120 4.866 -5.290 1.00 97.75 80 GLU A C 1
ATOM 624 O O . GLU A 1 80 ? -13.144 5.396 -5.817 1.00 97.75 80 GLU A O 1
ATOM 629 N N . ALA A 1 81 ? -14.217 4.714 -3.969 1.00 97.81 81 ALA A N 1
ATOM 630 C CA . ALA A 1 81 ? -13.239 5.190 -3.003 1.00 97.81 81 ALA A CA 1
ATOM 631 C C . ALA A 1 81 ? -12.293 4.079 -2.500 1.00 97.81 81 ALA A C 1
ATOM 633 O O . ALA A 1 81 ? -11.464 4.327 -1.617 1.00 97.81 81 ALA A O 1
ATOM 634 N N . VAL A 1 82 ? -12.404 2.860 -3.045 1.00 98.31 82 VAL A N 1
ATOM 635 C CA . VAL A 1 82 ? -11.507 1.732 -2.755 1.00 98.31 82 VAL A CA 1
ATOM 636 C C . VAL A 1 82 ? -10.213 1.877 -3.559 1.00 98.31 82 VAL A C 1
ATOM 638 O O . VAL A 1 82 ? -10.208 1.812 -4.785 1.00 98.31 82 VAL A O 1
ATOM 641 N N . HIS A 1 83 ? -9.079 2.025 -2.869 1.00 98.38 83 HIS A N 1
ATOM 642 C CA . HIS A 1 83 ? -7.761 2.157 -3.506 1.00 98.38 83 HIS A CA 1
ATOM 643 C C . HIS A 1 83 ? -7.029 0.813 -3.647 1.00 98.38 83 HIS A C 1
ATOM 645 O O . HIS A 1 83 ? -6.344 0.557 -4.646 1.00 98.38 83 HIS A O 1
ATOM 651 N N . LEU A 1 84 ? -7.155 -0.051 -2.636 1.00 98.38 84 LEU A N 1
ATOM 652 C CA . LEU A 1 84 ? -6.650 -1.423 -2.655 1.00 98.38 84 LEU A CA 1
ATOM 653 C C . LEU A 1 84 ? -7.835 -2.372 -2.439 1.00 98.38 84 LEU A C 1
ATOM 655 O O . LEU A 1 84 ? -8.373 -2.417 -1.331 1.00 98.38 84 LEU A O 1
ATOM 659 N N . PRO A 1 85 ? -8.261 -3.105 -3.481 1.00 98.38 85 PRO A N 1
ATOM 660 C CA . PRO A 1 85 ? -9.337 -4.080 -3.361 1.00 98.38 85 PRO A CA 1
ATOM 661 C C . PRO A 1 85 ? -8.987 -5.218 -2.398 1.00 98.38 85 PRO A C 1
ATOM 663 O O . PRO A 1 85 ? -7.849 -5.697 -2.382 1.00 98.38 85 PRO A O 1
ATOM 666 N N . GLY A 1 86 ? -9.987 -5.708 -1.664 1.00 98.12 86 GLY A N 1
ATOM 667 C CA . GLY A 1 86 ? -9.817 -6.742 -0.639 1.00 98.12 86 GLY A CA 1
ATOM 668 C C . GLY A 1 86 ? -9.273 -8.076 -1.143 1.00 98.12 86 GLY A C 1
ATOM 669 O O . GLY A 1 86 ? -8.684 -8.821 -0.373 1.00 98.12 86 GLY A O 1
ATOM 670 N N . ILE A 1 87 ? -9.346 -8.354 -2.449 1.00 98.19 87 ILE A N 1
ATOM 671 C CA . ILE A 1 87 ? -8.749 -9.560 -3.049 1.00 98.19 87 ILE A CA 1
ATOM 672 C C . ILE A 1 87 ? -7.238 -9.682 -2.788 1.00 98.19 87 ILE A C 1
ATOM 674 O O . ILE A 1 87 ? -6.715 -10.792 -2.663 1.00 98.19 87 ILE A O 1
ATOM 678 N N . TYR A 1 88 ? -6.547 -8.545 -2.677 1.00 98.31 88 TYR A N 1
ATOM 679 C CA . TYR A 1 88 ? -5.116 -8.490 -2.394 1.00 98.31 88 TYR A CA 1
ATOM 680 C C . TYR A 1 88 ? -4.804 -8.606 -0.902 1.00 98.31 88 TYR A C 1
ATOM 682 O O . TYR A 1 88 ? -3.657 -8.833 -0.541 1.00 98.31 88 TYR A O 1
ATOM 690 N N . VAL A 1 89 ? -5.800 -8.451 -0.030 1.00 98.50 89 VAL A N 1
ATOM 691 C CA . VAL A 1 89 ? -5.626 -8.354 1.419 1.00 98.50 89 VAL A CA 1
ATOM 692 C C . VAL A 1 89 ? -6.035 -9.666 2.073 1.00 98.50 89 VAL A 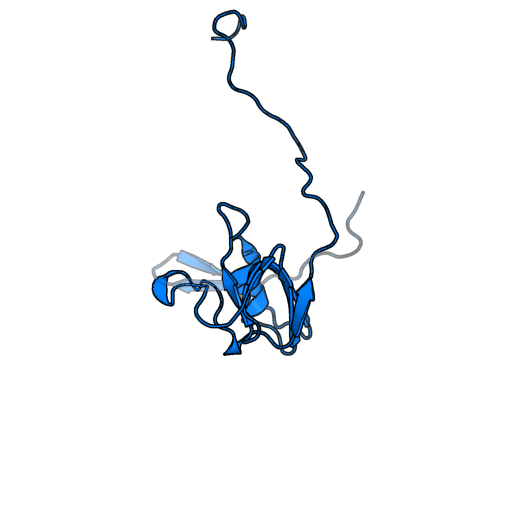C 1
ATOM 694 O O . VAL A 1 89 ? -7.091 -10.227 1.798 1.00 98.50 89 VAL A O 1
ATOM 697 N N . LYS A 1 90 ? -5.180 -10.183 2.955 1.00 98.44 90 LYS A N 1
ATOM 698 C CA . LYS A 1 90 ? -5.436 -11.445 3.662 1.00 98.44 90 LYS A CA 1
ATOM 699 C C . LYS A 1 90 ? -5.807 -11.238 5.122 1.00 98.44 90 LYS A C 1
ATOM 701 O O . LYS A 1 90 ? -6.530 -12.059 5.680 1.00 98.44 90 LYS A O 1
ATOM 706 N N . ARG A 1 91 ? -5.307 -10.174 5.753 1.00 98.19 91 ARG A N 1
ATOM 707 C CA . ARG A 1 91 ? -5.643 -9.805 7.134 1.00 98.19 91 ARG A CA 1
ATOM 708 C C . ARG A 1 91 ? -5.758 -8.296 7.262 1.00 98.19 91 ARG A C 1
ATOM 710 O O . ARG A 1 91 ? -4.965 -7.570 6.668 1.00 98.19 91 ARG A O 1
ATOM 717 N N . VAL A 1 92 ? -6.699 -7.865 8.091 1.00 98.44 92 VAL A N 1
ATOM 718 C CA . VAL A 1 92 ? -6.848 -6.480 8.536 1.00 98.44 92 VAL A CA 1
ATOM 719 C C . VAL A 1 92 ? -6.697 -6.462 10.053 1.00 98.44 92 VAL A C 1
ATOM 721 O O . VAL A 1 92 ? -7.298 -7.288 10.740 1.00 98.44 92 VAL A O 1
ATOM 724 N N . ILE A 1 93 ? -5.881 -5.549 10.568 1.00 98.31 93 ILE A N 1
ATOM 725 C CA . ILE A 1 93 ? -5.653 -5.345 12.000 1.00 98.31 93 ILE A CA 1
ATOM 726 C C . ILE A 1 93 ? -5.878 -3.879 12.369 1.00 98.31 93 ILE A C 1
ATOM 728 O O . ILE A 1 93 ? -5.656 -2.979 11.556 1.00 98.31 93 ILE A O 1
ATOM 732 N N . GLN A 1 94 ? -6.342 -3.648 13.597 1.00 98.31 94 GLN A N 1
ATOM 733 C CA . GLN A 1 94 ? -6.575 -2.305 14.115 1.00 98.31 94 GLN A CA 1
ATOM 734 C C . GLN A 1 94 ? -5.232 -1.645 14.427 1.00 98.31 94 GLN A C 1
ATOM 736 O O . GLN A 1 94 ? -4.391 -2.230 15.107 1.00 98.31 94 GLN A O 1
ATOM 741 N N . SER A 1 95 ? -5.049 -0.420 13.944 1.00 97.38 95 SER A N 1
ATOM 742 C CA . SER A 1 95 ? -3.871 0.382 14.251 1.00 97.38 95 SER A CA 1
ATOM 743 C C . SER A 1 95 ? -3.901 0.860 15.696 1.00 97.38 95 SER A C 1
ATOM 745 O O . SER A 1 95 ? -4.935 1.341 16.166 1.00 97.38 95 SER A O 1
ATOM 747 N N . THR A 1 96 ? -2.759 0.749 16.371 1.00 96.44 96 THR A N 1
ATOM 748 C CA . THR A 1 96 ? -2.538 1.240 17.743 1.00 96.44 96 THR A CA 1
ATOM 749 C C . THR A 1 96 ? -1.452 2.313 17.808 1.00 96.44 96 THR A C 1
ATOM 751 O O . THR A 1 96 ? -1.112 2.775 18.892 1.00 96.44 96 THR A O 1
ATOM 754 N N . SER A 1 97 ? -0.869 2.678 16.666 1.00 91.50 97 SER A N 1
ATOM 755 C CA . SER A 1 97 ? 0.266 3.595 16.575 1.00 91.50 97 SER A CA 1
ATOM 756 C C . SER A 1 97 ? -0.169 4.994 16.151 1.00 91.50 97 SER A C 1
ATOM 758 O O . SER A 1 97 ? -1.015 5.165 15.272 1.00 91.50 97 SER A O 1
ATOM 760 N N . GLU A 1 98 ? 0.451 6.006 16.753 1.00 92.19 98 GLU A N 1
ATOM 761 C CA . GLU A 1 98 ? 0.236 7.408 16.395 1.00 92.19 98 GLU A CA 1
ATOM 762 C C . GLU A 1 98 ? 1.025 7.810 15.137 1.00 92.19 98 GLU A C 1
ATOM 764 O O . GLU A 1 98 ? 2.019 7.182 14.761 1.00 92.19 98 GLU A O 1
ATOM 769 N N . LYS A 1 99 ? 0.579 8.881 14.468 1.00 91.00 99 LYS A N 1
ATOM 770 C CA . LYS A 1 99 ? 1.266 9.446 13.299 1.00 91.00 99 LYS A CA 1
ATOM 771 C C . LYS A 1 99 ? 2.296 10.477 13.732 1.00 91.00 99 LYS A C 1
ATOM 773 O O . LYS A 1 99 ? 1.939 11.483 14.336 1.00 91.00 99 LYS A O 1
ATOM 778 N N . ASN A 1 100 ? 3.538 10.272 13.312 1.00 94.38 100 ASN A N 1
ATOM 779 C CA . ASN A 1 100 ? 4.628 11.210 13.545 1.00 94.38 100 ASN A CA 1
ATOM 780 C C . ASN A 1 100 ? 4.891 12.074 12.308 1.00 94.38 100 ASN A C 1
ATOM 782 O O . ASN A 1 100 ? 4.733 11.622 11.173 1.00 94.38 100 ASN A O 1
ATOM 786 N N . ILE A 1 101 ? 5.321 13.313 12.540 1.00 96.19 101 ILE A N 1
ATOM 787 C CA . ILE A 1 101 ? 5.796 14.235 11.506 1.00 96.19 101 ILE A CA 1
ATOM 788 C C . ILE A 1 101 ? 7.292 14.430 11.737 1.00 96.19 101 ILE A C 1
ATOM 790 O O . ILE A 1 101 ? 7.697 14.883 12.803 1.00 96.19 101 ILE A O 1
ATOM 794 N N . GLU A 1 102 ? 8.107 14.083 10.741 1.00 97.12 102 GLU A N 1
ATOM 795 C CA . GLU A 1 102 ? 9.569 14.200 10.823 1.00 97.12 102 GLU A CA 1
ATOM 796 C C . GLU A 1 102 ? 10.018 15.663 10.938 1.00 97.12 102 GLU A C 1
ATOM 798 O O . GLU A 1 102 ? 10.862 16.002 11.763 1.00 97.12 102 GLU A O 1
ATOM 803 N N . LYS A 1 103 ? 9.425 16.545 10.124 1.00 96.69 103 LYS A N 1
ATOM 804 C CA . LYS A 1 103 ? 9.745 17.972 10.103 1.00 96.69 103 LYS A CA 1
ATOM 805 C C . LYS A 1 103 ? 8.481 18.808 9.958 1.00 96.69 103 LYS A C 1
ATOM 807 O O . LYS A 1 103 ? 7.873 18.856 8.889 1.00 96.69 103 LYS A O 1
ATOM 812 N N . PHE A 1 104 ? 8.112 19.504 11.026 1.00 95.69 104 PHE A N 1
ATOM 813 C CA . PHE A 1 104 ? 7.050 20.502 10.976 1.00 95.69 104 PHE A CA 1
ATOM 814 C C . PHE A 1 104 ? 7.542 21.723 10.198 1.00 95.69 104 PHE A C 1
ATOM 816 O O . PHE A 1 104 ? 8.568 22.310 10.532 1.00 95.69 104 PHE A O 1
ATOM 823 N N . THR A 1 105 ? 6.821 22.080 9.140 1.00 94.62 105 THR A N 1
ATOM 824 C CA . THR A 1 105 ? 7.059 23.304 8.371 1.00 94.62 105 THR A CA 1
ATOM 825 C C . THR A 1 105 ? 5.742 24.060 8.320 1.00 94.62 105 THR A C 1
ATOM 827 O O . THR A 1 105 ? 4.758 23.543 7.792 1.00 94.62 105 THR A O 1
ATOM 830 N N . PHE A 1 106 ? 5.717 25.244 8.922 1.00 93.50 106 PHE A N 1
ATOM 831 C CA . PHE A 1 106 ? 4.542 26.108 8.968 1.00 93.50 106 PHE A CA 1
ATOM 832 C C . PHE A 1 106 ? 4.621 27.162 7.858 1.00 93.50 106 PHE A C 1
ATOM 834 O O . PHE A 1 106 ? 5.667 27.327 7.225 1.00 93.50 106 PHE A O 1
ATOM 841 N N . ALA A 1 107 ? 3.503 27.834 7.579 1.00 92.81 107 ALA A N 1
ATOM 842 C CA . ALA A 1 107 ? 3.525 28.997 6.701 1.00 92.81 107 ALA A CA 1
ATOM 843 C C . ALA A 1 107 ? 4.437 30.077 7.306 1.00 92.81 107 ALA A C 1
ATOM 845 O O . ALA A 1 107 ? 4.526 30.178 8.527 1.00 92.81 107 ALA A O 1
ATOM 846 N N . LYS A 1 108 ? 5.117 30.847 6.450 1.00 88.69 108 LYS A N 1
ATOM 847 C CA . LYS A 1 108 ? 5.870 32.023 6.897 1.00 88.69 108 LYS A CA 1
ATOM 848 C C . LYS A 1 108 ? 4.886 33.074 7.400 1.00 88.69 108 LYS A C 1
ATOM 850 O O . LYS A 1 108 ? 3.874 33.304 6.732 1.00 88.69 108 LYS A O 1
ATOM 855 N N . ASP A 1 109 ? 5.195 33.711 8.521 1.00 87.12 109 ASP A N 1
ATOM 856 C CA . ASP A 1 109 ? 4.463 34.903 8.944 1.00 87.12 109 ASP A CA 1
ATOM 857 C C . ASP A 1 109 ? 4.949 36.109 8.124 1.00 87.12 109 ASP A C 1
ATOM 859 O O . ASP A 1 109 ? 6.110 36.167 7.723 1.00 87.12 109 ASP A O 1
ATOM 863 N N . GLU A 1 110 ? 4.089 37.106 7.882 1.00 74.69 110 GLU A N 1
ATOM 864 C CA . GLU A 1 110 ? 4.478 38.339 7.161 1.00 74.69 110 GLU A CA 1
ATOM 865 C C . GLU A 1 110 ? 5.637 39.095 7.844 1.00 74.69 110 GLU A C 1
ATOM 867 O O . GLU A 1 110 ? 6.279 39.943 7.229 1.00 74.69 110 GLU A O 1
ATOM 872 N N . SER A 1 111 ? 5.919 38.788 9.114 1.00 73.56 111 SER A N 1
ATOM 873 C CA . SER A 1 111 ? 7.038 39.332 9.885 1.00 73.56 111 SER A CA 1
ATOM 874 C C . SER A 1 111 ? 8.362 38.577 9.721 1.00 73.56 111 SER A C 1
ATOM 876 O O . SER A 1 111 ? 9.376 39.044 10.244 1.00 73.56 111 SER A O 1
ATOM 878 N N . ASP A 1 112 ? 8.381 37.419 9.056 1.00 75.19 112 ASP A N 1
ATOM 879 C CA . ASP A 1 112 ? 9.616 36.666 8.842 1.00 75.19 112 ASP A CA 1
ATOM 880 C C . ASP A 1 112 ? 10.476 37.381 7.792 1.00 75.19 112 ASP A C 1
ATOM 882 O O . ASP A 1 112 ? 10.075 37.548 6.644 1.00 75.19 112 ASP A O 1
ATOM 886 N N . ALA A 1 113 ? 11.679 37.799 8.195 1.00 60.56 113 ALA A N 1
ATOM 887 C CA . ALA A 1 113 ? 12.560 38.731 7.478 1.00 60.56 113 ALA A CA 1
ATOM 888 C C . ALA A 1 113 ? 13.088 38.267 6.096 1.00 60.56 113 ALA A C 1
ATOM 890 O O . ALA A 1 113 ? 13.883 38.977 5.485 1.00 60.56 113 ALA A O 1
ATOM 891 N N . ASP A 1 114 ? 12.631 37.115 5.600 1.00 62.38 114 ASP A N 1
ATOM 892 C CA . ASP A 1 114 ? 12.997 36.505 4.314 1.00 62.38 114 ASP A CA 1
ATOM 893 C C . ASP A 1 114 ? 11.757 36.263 3.417 1.00 62.38 114 ASP A C 1
ATOM 895 O O . ASP A 1 114 ? 11.676 35.244 2.708 1.00 62.38 114 ASP A O 1
ATOM 899 N N . ALA A 1 115 ? 10.745 37.132 3.512 1.00 51.84 115 ALA A N 1
ATOM 900 C CA . ALA A 1 115 ? 9.584 37.185 2.616 1.00 51.84 115 ALA A CA 1
ATOM 901 C C . ALA A 1 115 ? 9.795 38.189 1.473 1.00 51.84 115 ALA A C 1
ATOM 903 O O . ALA A 1 115 ? 10.274 39.314 1.741 1.00 51.84 115 ALA A O 1
#

Nearest PDB structures (foldseek):
  6lp1-assembly1_B  TM=9.689E-01  e=2.504E-11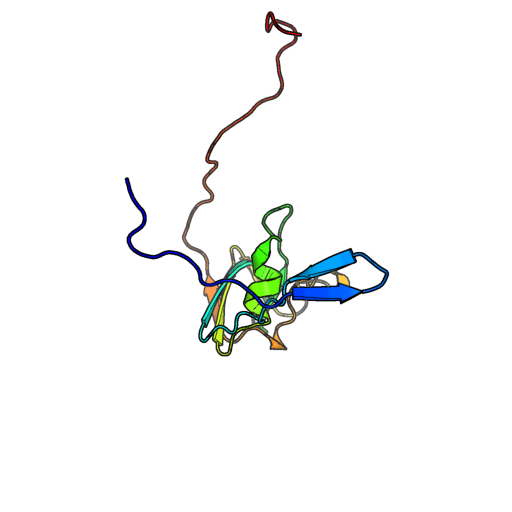  Trypanosoma brucei
  8i3y-assembly1_D  TM=9.711E-01  e=6.239E-11  Trypanosoma brucei brucei TREU927
  8i3y-assembly1_A  TM=9.725E-01  e=2.018E-10  Trypanosoma brucei brucei TREU927
  6lp1-assembly1_D  TM=9.539E-01  e=9.848E-11  Trypanosoma brucei
  6lp1-assembly1_A  TM=9.220E-01  e=1.456E-10  Trypanosoma brucei

Organism: Photinus pyralis (NCBI:txid7054)

InterPro domains:
  IPR004165 Coenzyme A transferase family I [PF01144] (5-94)
  IPR004165 Coenzyme A transferase family I [PTHR13707] (4-112)
  IPR037171 NagB/RpiA transferase-like [SSF100950] (6-107)

Radius of gyration: 20.49 Å; Cα contacts (8 Å, |Δi|>4): 187; chains: 1; bounding box: 53×53×48 Å

Secondary structure (DSSP, 8-state):
---S-PPPPPPEEEETTEEEE------EEEEEEEEEEEETT--EE--GGG-STHHHHHHSEEEEEEEEEEEE-TTSS-GGG-SB-GGG-SEEEE--PPPP-SS--PPPPTTSTT-

Sequence (115 aa):
GTPDEYSYPKDVKVFNSKSYLLEHAIDGDYAFVKAYKADKLGNCQFRLAAHNFNGAMGRNAKMTIVEAEHIVEPGEIPPEAVHLPGIYVKRVIQSTSEKNIEKFTFAKDESDADA

Foldseek 3Di:
DDDPDDDDDFDWDDDPNDIDGDDDDDAAQE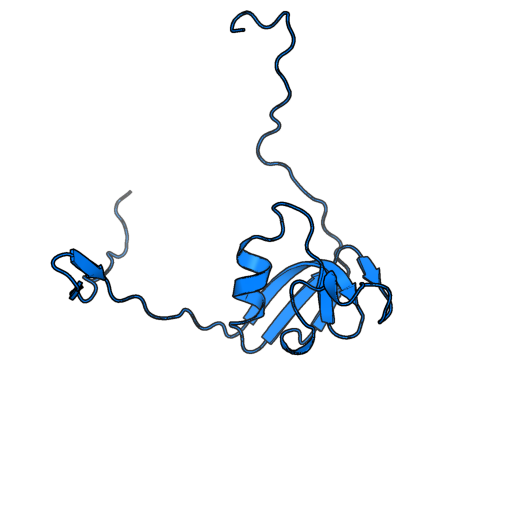AEAEAQEAEPLGFGAHDDCSPDCRQVRLQRHPAYEYAYCYYDHPPPQPPVRGSHGSVSHDYYHYDPDDDDDPDDDDDDDPPPPPD